Protein AF-A0A7V0MEK1-F1 (afdb_monomer)

Structure (mmCIF, N/CA/C/O backbone):
data_AF-A0A7V0MEK1-F1
#
_entry.id   AF-A0A7V0MEK1-F1
#
loop_
_atom_site.group_PDB
_atom_site.id
_atom_site.type_symbol
_atom_site.label_atom_id
_atom_site.label_alt_id
_atom_site.label_comp_id
_atom_site.label_asym_id
_atom_site.label_entity_id
_atom_site.label_seq_id
_atom_site.pdbx_PDB_ins_code
_atom_site.Cartn_x
_atom_site.Cartn_y
_atom_site.Cartn_z
_atom_site.occupancy
_atom_site.B_iso_or_equiv
_atom_site.auth_seq_id
_atom_site.auth_comp_id
_atom_site.auth_asym_id
_atom_site.auth_atom_id
_atom_site.pdbx_PDB_model_num
ATOM 1 N N . MET A 1 1 ? -1.584 18.377 7.41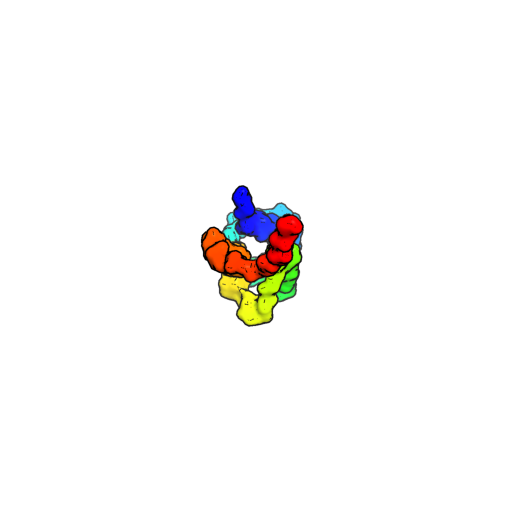6 1.00 47.31 1 MET A N 1
ATOM 2 C CA . MET A 1 1 ? -2.464 17.514 6.598 1.00 47.31 1 MET A CA 1
ATOM 3 C C . MET A 1 1 ? -1.666 16.272 6.262 1.00 47.31 1 MET A C 1
ATOM 5 O O . MET A 1 1 ? -0.554 16.434 5.782 1.00 47.31 1 MET A O 1
ATOM 9 N N . ARG A 1 2 ? -2.171 15.075 6.577 1.00 66.44 2 ARG A N 1
ATOM 10 C CA . ARG A 1 2 ? -1.529 13.820 6.155 1.00 66.44 2 ARG A CA 1
ATOM 11 C C . ARG A 1 2 ? -1.683 13.688 4.639 1.00 66.44 2 ARG A C 1
ATOM 13 O O . ARG A 1 2 ? -2.801 13.842 4.147 1.00 66.44 2 ARG A O 1
ATOM 20 N N . ASN A 1 3 ? -0.588 13.476 3.914 1.00 83.94 3 ASN A N 1
ATOM 21 C CA . ASN A 1 3 ? -0.618 13.255 2.470 1.00 83.94 3 ASN A CA 1
ATOM 22 C C . ASN A 1 3 ? -0.349 11.771 2.209 1.00 83.94 3 ASN A C 1
ATOM 24 O O . ASN A 1 3 ? 0.795 11.367 2.033 1.00 83.94 3 ASN A O 1
ATOM 28 N N . LEU A 1 4 ? -1.426 10.981 2.225 1.00 87.38 4 LEU A N 1
ATOM 29 C CA . LEU A 1 4 ? -1.373 9.526 2.046 1.00 87.38 4 LEU A CA 1
ATOM 30 C C . LEU A 1 4 ? -0.689 9.144 0.726 1.00 87.38 4 LEU A C 1
ATOM 32 O O . LEU A 1 4 ? 0.102 8.214 0.682 1.00 87.38 4 LEU A O 1
ATOM 36 N N . GLU A 1 5 ? -0.961 9.897 -0.342 1.00 88.44 5 GLU A N 1
ATOM 37 C CA . GLU A 1 5 ? -0.387 9.649 -1.665 1.00 88.44 5 GLU A CA 1
ATOM 38 C C . GLU A 1 5 ? 1.138 9.784 -1.652 1.00 88.44 5 GLU A C 1
ATOM 40 O O . GLU A 1 5 ? 1.831 8.918 -2.174 1.00 88.44 5 GLU A O 1
ATOM 45 N N . ALA A 1 6 ? 1.667 10.829 -1.012 1.00 88.31 6 ALA A N 1
ATOM 46 C CA . ALA A 1 6 ? 3.109 11.036 -0.903 1.00 88.31 6 ALA A CA 1
ATOM 47 C C . ALA A 1 6 ? 3.798 9.972 -0.031 1.00 88.31 6 ALA A C 1
ATOM 49 O O . ALA A 1 6 ? 4.903 9.550 -0.359 1.00 88.31 6 ALA A O 1
ATOM 50 N N . GLU A 1 7 ? 3.159 9.530 1.056 1.00 89.12 7 GLU A N 1
ATOM 51 C CA . GLU A 1 7 ? 3.685 8.467 1.926 1.00 89.12 7 GLU A CA 1
ATOM 52 C C . GLU A 1 7 ? 3.782 7.135 1.176 1.00 89.12 7 GLU A C 1
ATOM 54 O O . GLU A 1 7 ? 4.851 6.530 1.139 1.00 89.12 7 GLU A O 1
ATOM 59 N N . ILE A 1 8 ? 2.700 6.731 0.503 1.00 89.12 8 ILE A N 1
ATOM 60 C CA . ILE A 1 8 ? 2.675 5.507 -0.305 1.00 89.12 8 ILE A CA 1
ATOM 61 C C . ILE A 1 8 ? 3.673 5.617 -1.458 1.00 89.12 8 ILE A C 1
ATOM 63 O O . ILE A 1 8 ? 4.429 4.684 -1.701 1.00 89.12 8 ILE A O 1
ATOM 67 N N . LYS A 1 9 ? 3.731 6.766 -2.146 1.00 88.44 9 LYS A N 1
ATOM 68 C CA . LYS A 1 9 ? 4.684 6.978 -3.241 1.00 88.44 9 LYS A CA 1
ATOM 69 C C . LYS A 1 9 ? 6.127 6.815 -2.770 1.00 88.44 9 LYS A C 1
ATOM 71 O O . LYS A 1 9 ? 6.889 6.116 -3.426 1.00 88.44 9 LYS A O 1
ATOM 76 N N . ASN A 1 10 ? 6.496 7.436 -1.650 1.00 88.19 10 ASN A N 1
ATOM 77 C CA . ASN A 1 10 ? 7.847 7.319 -1.101 1.00 88.19 10 ASN A CA 1
ATOM 78 C C . ASN A 1 10 ? 8.163 5.880 -0.697 1.00 88.19 10 ASN A C 1
ATOM 80 O O . ASN A 1 10 ? 9.217 5.379 -1.068 1.00 88.19 10 ASN A O 1
ATOM 84 N N . PHE A 1 11 ? 7.235 5.201 -0.018 1.00 88.81 11 PHE A N 1
ATOM 85 C CA . PHE A 1 11 ? 7.403 3.794 0.332 1.00 88.81 11 PHE A CA 1
ATOM 86 C C . PHE A 1 11 ? 7.661 2.938 -0.913 1.00 88.81 11 PHE A C 1
ATOM 88 O O . PHE A 1 11 ? 8.593 2.138 -0.927 1.00 88.81 11 PHE A O 1
ATOM 95 N N . LEU A 1 12 ? 6.889 3.149 -1.982 1.00 87.44 12 LEU A N 1
ATOM 96 C CA . LEU A 1 12 ? 7.055 2.393 -3.218 1.00 87.44 12 LEU A CA 1
ATOM 97 C C . LEU A 1 12 ? 8.386 2.685 -3.912 1.00 87.44 12 LEU A C 1
ATOM 99 O O . LEU A 1 12 ? 9.070 1.767 -4.356 1.00 87.44 12 LEU A O 1
ATOM 103 N N . VAL A 1 13 ? 8.785 3.956 -3.957 1.00 87.00 13 VAL A N 1
ATOM 104 C CA . VAL A 1 13 ? 10.057 4.360 -4.560 1.00 87.00 13 VAL A CA 1
ATOM 105 C C . VAL A 1 13 ? 11.245 3.777 -3.794 1.00 87.00 13 VAL A C 1
ATOM 107 O O . VAL A 1 13 ? 12.180 3.272 -4.409 1.00 87.00 13 VAL A O 1
ATOM 110 N N . GLU A 1 14 ? 11.210 3.809 -2.462 1.00 87.00 14 GLU A N 1
ATOM 111 C CA . GLU A 1 14 ? 12.301 3.311 -1.619 1.00 87.00 14 GLU A CA 1
ATOM 112 C C . GLU A 1 14 ? 12.396 1.779 -1.604 1.00 87.00 14 GLU A C 1
ATOM 114 O O . GLU A 1 14 ? 13.507 1.249 -1.615 1.00 87.00 14 GLU A O 1
ATOM 119 N N . ASN A 1 15 ? 11.263 1.069 -1.599 1.00 87.00 15 ASN A N 1
ATOM 120 C CA . ASN A 1 15 ? 11.247 -0.393 -1.465 1.00 87.00 15 ASN A CA 1
ATOM 121 C C . ASN A 1 15 ? 11.278 -1.131 -2.811 1.00 87.00 15 ASN A C 1
ATOM 123 O O . ASN A 1 15 ? 11.879 -2.199 -2.887 1.00 87.00 15 ASN A O 1
ATOM 127 N N . PHE A 1 16 ? 10.681 -0.569 -3.869 1.00 84.75 16 PHE A N 1
ATOM 128 C CA . PHE A 1 16 ? 10.520 -1.260 -5.158 1.00 84.75 16 PHE A CA 1
ATOM 129 C C . PHE A 1 16 ? 11.269 -0.596 -6.319 1.00 84.75 16 PHE A C 1
ATOM 131 O O . PHE A 1 16 ? 11.773 -1.301 -7.188 1.00 84.75 16 PHE A O 1
ATOM 138 N N . LEU A 1 17 ? 11.412 0.736 -6.329 1.00 82.31 17 LEU A N 1
ATOM 139 C CA . LEU A 1 17 ? 12.111 1.461 -7.408 1.00 82.31 17 LEU A CA 1
ATOM 140 C C . LEU A 1 17 ? 13.556 1.854 -7.054 1.00 82.31 17 LEU A C 1
ATOM 142 O O . LEU A 1 17 ? 14.148 2.703 -7.713 1.00 82.31 17 LEU A O 1
ATOM 146 N N . PHE A 1 18 ? 14.140 1.271 -6.001 1.00 80.06 18 PHE A N 1
ATOM 147 C CA . PHE A 1 18 ? 15.523 1.529 -5.564 1.00 80.06 18 PHE A CA 1
ATOM 148 C C . PHE A 1 18 ? 15.880 3.020 -5.372 1.00 80.06 18 PHE A C 1
ATOM 150 O O . PHE A 1 18 ? 17.048 3.402 -5.452 1.00 80.06 18 PHE A O 1
ATOM 157 N N . GLY A 1 19 ? 14.890 3.872 -5.093 1.00 70.81 19 GLY A N 1
ATOM 158 C CA . GLY A 1 19 ? 15.073 5.316 -4.940 1.00 70.81 19 GLY A CA 1
ATOM 159 C C . GLY A 1 19 ? 15.015 6.129 -6.240 1.00 70.81 19 GLY A C 1
ATOM 160 O O . GLY A 1 19 ? 15.180 7.348 -6.176 1.00 70.81 19 GLY A O 1
ATOM 161 N N . GLU A 1 20 ? 14.770 5.506 -7.395 1.00 72.62 20 GLU A N 1
ATOM 162 C CA . GLU A 1 20 ? 14.661 6.180 -8.693 1.00 72.62 20 GLU A CA 1
ATOM 163 C C . GLU A 1 20 ? 13.193 6.232 -9.145 1.00 72.62 20 GLU A C 1
ATOM 165 O O . GLU A 1 20 ? 12.660 5.245 -9.645 1.00 72.62 20 GLU A O 1
ATOM 170 N N . PRO A 1 21 ? 12.489 7.363 -8.957 1.00 67.12 21 PRO A N 1
ATOM 171 C CA . PRO A 1 21 ? 11.132 7.491 -9.463 1.00 67.12 21 PRO A CA 1
ATOM 172 C C . PRO A 1 21 ? 11.166 7.548 -10.992 1.00 67.12 21 PRO A C 1
ATOM 174 O O . PRO A 1 21 ? 11.729 8.486 -11.558 1.00 67.12 21 PRO A O 1
ATOM 177 N N . ASP A 1 22 ? 10.528 6.581 -11.648 1.00 69.75 22 ASP A N 1
ATOM 178 C CA . ASP A 1 22 ? 10.247 6.681 -13.079 1.00 69.75 22 ASP A CA 1
ATOM 179 C C . ASP A 1 22 ? 9.418 7.946 -13.355 1.00 69.75 22 ASP A C 1
ATOM 181 O O . ASP A 1 22 ? 8.508 8.285 -12.585 1.00 69.75 22 ASP A O 1
ATOM 185 N N . GLU A 1 23 ? 9.719 8.668 -14.440 1.00 68.56 23 GLU A N 1
ATOM 186 C CA . GLU A 1 23 ? 8.974 9.891 -14.792 1.00 68.56 23 GLU A CA 1
ATOM 187 C C . GLU A 1 23 ? 7.488 9.590 -15.062 1.00 68.56 23 GLU A C 1
ATOM 189 O O . GLU A 1 23 ? 6.626 10.436 -14.809 1.00 68.56 23 GLU A O 1
ATOM 194 N N . ASP A 1 24 ? 7.186 8.355 -15.469 1.00 71.25 24 ASP A N 1
ATOM 195 C CA . ASP A 1 24 ? 5.839 7.844 -15.724 1.00 71.25 24 ASP A CA 1
ATOM 196 C C . ASP A 1 24 ? 5.151 7.272 -14.463 1.00 71.25 24 ASP A C 1
ATOM 198 O O . ASP A 1 24 ? 3.987 6.855 -14.507 1.00 71.25 24 ASP A O 1
ATOM 202 N N . PHE A 1 25 ? 5.819 7.294 -13.299 1.00 81.81 25 PHE A N 1
ATOM 203 C CA . PHE A 1 25 ? 5.240 6.826 -12.040 1.00 81.81 25 PHE A CA 1
ATOM 204 C C . PHE A 1 25 ? 4.311 7.876 -11.409 1.00 81.81 25 PHE A C 1
ATOM 206 O O . PHE A 1 25 ? 4.696 8.749 -10.611 1.00 81.81 25 PHE A O 1
ATOM 213 N N . THR A 1 26 ? 3.038 7.767 -11.773 1.00 84.69 26 THR A N 1
ATOM 214 C CA . THR A 1 26 ? 1.925 8.594 -11.306 1.00 84.69 26 THR A CA 1
ATOM 215 C C . THR A 1 26 ? 1.042 7.835 -10.317 1.00 84.69 26 THR A C 1
ATOM 217 O O . THR A 1 26 ? 1.190 6.633 -10.108 1.00 84.69 26 THR A O 1
ATOM 220 N N . SER A 1 27 ? 0.083 8.520 -9.691 1.00 85.81 27 SER A N 1
ATOM 221 C CA . SER A 1 27 ? -0.854 7.855 -8.782 1.00 85.81 27 SER A CA 1
ATOM 222 C C . SER A 1 27 ? -1.891 6.970 -9.470 1.00 85.81 27 SER A C 1
ATOM 224 O O . SER A 1 27 ? -2.540 6.178 -8.790 1.00 85.81 27 SER A O 1
ATO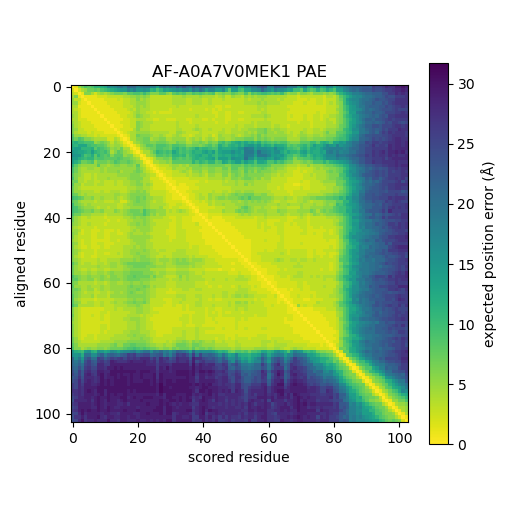M 226 N N . GLU A 1 28 ? -2.038 7.079 -10.790 1.00 87.31 28 GLU A N 1
ATOM 227 C CA . GLU A 1 28 ? -2.919 6.230 -11.601 1.00 87.31 28 GLU A CA 1
ATOM 228 C C . GLU A 1 28 ? -2.175 5.056 -12.243 1.00 87.31 28 GLU A C 1
ATOM 230 O O . GLU A 1 28 ? -2.808 4.195 -12.847 1.00 87.31 28 GLU A O 1
ATOM 235 N N . THR A 1 29 ? -0.850 5.019 -12.102 1.00 88.50 29 THR A N 1
ATOM 236 C CA . THR A 1 29 ? -0.002 3.964 -12.645 1.00 88.50 29 THR A CA 1
ATOM 237 C C . THR A 1 29 ? -0.320 2.634 -11.963 1.00 88.50 29 THR A C 1
ATOM 239 O O . THR A 1 29 ? -0.351 2.564 -10.730 1.00 88.50 29 THR A O 1
ATOM 242 N N . SER A 1 30 ? -0.568 1.600 -12.773 1.00 88.88 30 SER A N 1
ATOM 243 C CA . SER A 1 30 ? -0.803 0.238 -12.295 1.00 88.88 30 SER A CA 1
ATOM 244 C C . SER A 1 30 ? 0.515 -0.398 -11.864 1.00 88.88 30 SER A C 1
ATOM 246 O O . SER A 1 30 ? 1.485 -0.424 -12.616 1.00 88.88 30 SER A O 1
ATOM 248 N N . PHE A 1 31 ? 0.560 -0.908 -10.641 1.00 89.56 31 PHE A N 1
ATOM 249 C CA . PHE A 1 31 ? 1.747 -1.525 -10.069 1.00 89.56 31 PHE A CA 1
ATOM 250 C C . PHE A 1 31 ? 2.050 -2.872 -10.711 1.00 89.56 31 PHE A C 1
ATOM 252 O O . PHE A 1 31 ? 3.219 -3.188 -10.927 1.00 89.56 31 PHE A O 1
ATOM 259 N N . LEU A 1 32 ? 1.005 -3.652 -11.001 1.00 87.44 32 LEU A N 1
ATOM 260 C CA . LEU A 1 32 ? 1.140 -4.977 -11.589 1.00 87.44 32 LEU A CA 1
ATOM 261 C C . LEU A 1 32 ? 1.365 -4.900 -13.103 1.00 87.44 32 LEU A C 1
ATOM 263 O O . LEU A 1 32 ? 2.189 -5.652 -13.618 1.00 87.44 32 LEU A O 1
ATOM 267 N N . GLU A 1 33 ? 0.665 -4.012 -13.826 1.00 87.62 33 GLU A N 1
ATOM 268 C CA . GLU A 1 33 ? 0.830 -3.899 -15.286 1.00 87.62 33 GLU A CA 1
ATOM 269 C C . GLU A 1 33 ? 2.195 -3.322 -15.668 1.00 87.62 33 GLU A C 1
ATOM 271 O O . GLU A 1 33 ? 2.835 -3.839 -16.585 1.00 87.62 33 GLU A O 1
ATOM 276 N N . GLU A 1 34 ? 2.676 -2.314 -14.935 1.00 85.38 34 GLU A N 1
ATOM 277 C CA . GLU A 1 34 ? 4.014 -1.748 -15.151 1.00 85.38 34 GLU A CA 1
ATOM 278 C C . GLU A 1 34 ? 5.130 -2.617 -14.547 1.00 85.38 34 GLU A C 1
ATOM 280 O O . GLU A 1 34 ? 6.311 -2.343 -14.750 1.00 85.38 34 GLU A O 1
ATOM 285 N N . GLY A 1 35 ? 4.780 -3.672 -13.801 1.00 85.31 35 GLY A N 1
ATOM 286 C CA . GLY A 1 35 ? 5.751 -4.563 -13.162 1.00 85.31 35 GLY A CA 1
ATOM 287 C C . GLY A 1 35 ? 6.578 -3.889 -12.063 1.00 85.31 35 GLY A C 1
ATOM 288 O O . GLY A 1 35 ? 7.699 -4.312 -11.793 1.00 85.31 35 GLY A O 1
ATOM 289 N N . ILE A 1 36 ? 6.037 -2.840 -11.437 1.00 85.69 36 ILE A N 1
ATOM 290 C CA . ILE A 1 36 ? 6.657 -2.136 -10.304 1.00 85.69 36 ILE A CA 1
ATOM 291 C C . ILE A 1 36 ? 6.619 -3.023 -9.062 1.00 85.69 36 ILE A C 1
ATOM 293 O O . ILE A 1 36 ? 7.567 -3.058 -8.281 1.00 85.69 36 ILE A O 1
ATOM 297 N N . ILE A 1 37 ? 5.505 -3.732 -8.872 1.00 86.81 37 ILE A N 1
ATOM 298 C CA . ILE A 1 37 ? 5.289 -4.636 -7.747 1.00 86.81 37 ILE A CA 1
ATOM 299 C C . ILE A 1 37 ? 4.887 -6.004 -8.300 1.00 86.81 37 ILE A C 1
ATOM 301 O O . ILE A 1 37 ? 4.046 -6.102 -9.188 1.00 86.81 37 ILE A O 1
ATOM 305 N N . ASP A 1 38 ? 5.453 -7.067 -7.734 1.00 87.50 38 ASP A N 1
ATOM 306 C CA . ASP A 1 38 ? 5.010 -8.443 -7.973 1.00 87.50 38 ASP A CA 1
ATOM 307 C C . ASP A 1 38 ? 3.852 -8.843 -7.041 1.00 87.50 38 ASP A C 1
ATOM 309 O O . ASP A 1 38 ? 3.556 -8.192 -6.039 1.00 87.50 38 ASP A O 1
ATOM 313 N N . SER A 1 39 ? 3.247 -10.009 -7.274 1.00 80.19 39 SER A N 1
ATOM 314 C CA . SER A 1 39 ? 2.207 -10.563 -6.389 1.00 80.19 39 SER A CA 1
ATOM 315 C C . SER A 1 39 ? 2.621 -10.659 -4.912 1.00 80.19 39 SER A C 1
ATOM 317 O O . SER A 1 39 ? 1.772 -10.590 -4.028 1.00 80.19 39 SER A O 1
ATOM 319 N N . THR A 1 40 ? 3.920 -10.814 -4.633 1.00 86.75 40 THR A N 1
ATOM 320 C CA . THR A 1 40 ? 4.461 -10.839 -3.264 1.00 86.75 40 THR A CA 1
ATOM 321 C C . THR A 1 40 ? 4.606 -9.437 -2.677 1.00 86.75 40 THR A C 1
ATOM 323 O O . THR A 1 40 ? 4.350 -9.245 -1.492 1.00 86.75 40 THR A O 1
ATOM 326 N N . GLY A 1 41 ? 4.964 -8.444 -3.493 1.00 88.12 41 GLY A N 1
ATOM 327 C CA . GLY A 1 41 ? 5.148 -7.070 -3.023 1.00 88.12 41 GLY A CA 1
ATOM 328 C C . GLY A 1 41 ? 3.834 -6.406 -2.603 1.00 88.12 41 GLY A C 1
ATOM 329 O O . GLY A 1 41 ? 3.832 -5.551 -1.722 1.00 88.12 41 GLY A O 1
ATOM 330 N N . ILE A 1 42 ? 2.694 -6.860 -3.139 1.00 88.81 42 ILE A N 1
ATOM 331 C CA . ILE A 1 42 ? 1.371 -6.439 -2.654 1.00 88.81 42 ILE A CA 1
ATOM 332 C C . ILE A 1 42 ? 1.181 -6.809 -1.176 1.00 88.81 42 ILE A C 1
ATOM 334 O O . ILE A 1 42 ? 0.627 -6.013 -0.424 1.00 88.81 42 ILE A O 1
ATOM 338 N N . LEU A 1 43 ? 1.674 -7.969 -0.729 1.00 89.56 43 LEU A N 1
ATOM 339 C CA . LEU A 1 43 ? 1.581 -8.374 0.679 1.00 89.56 43 LEU A CA 1
ATOM 340 C C . LEU A 1 43 ? 2.456 -7.496 1.585 1.00 89.56 43 LEU A C 1
ATOM 342 O O . LEU A 1 43 ? 2.054 -7.173 2.702 1.00 89.56 43 LEU A O 1
ATOM 346 N N . GLU A 1 44 ? 3.629 -7.075 1.106 1.00 90.31 44 GLU A N 1
ATOM 347 C CA . GLU A 1 44 ? 4.491 -6.129 1.828 1.00 90.31 44 GLU A CA 1
ATOM 348 C C . GLU A 1 44 ? 3.842 -4.747 1.927 1.00 90.31 44 GLU A C 1
ATOM 350 O O . GLU A 1 44 ? 3.833 -4.149 3.001 1.00 90.31 44 GLU A O 1
ATOM 355 N N . LEU A 1 45 ? 3.231 -4.270 0.836 1.00 90.25 45 LEU A N 1
ATOM 356 C CA . LEU A 1 45 ? 2.458 -3.031 0.837 1.00 90.25 45 LEU A CA 1
ATOM 357 C C . LEU A 1 45 ? 1.307 -3.111 1.844 1.00 90.25 45 LEU A C 1
ATOM 359 O O . LEU A 1 45 ? 1.146 -2.206 2.653 1.00 90.25 45 LEU A O 1
ATOM 363 N N . VAL A 1 46 ? 0.531 -4.195 1.832 1.00 90.94 46 VAL A N 1
ATOM 364 C CA . VAL A 1 46 ? -0.557 -4.437 2.794 1.00 90.94 46 VAL A CA 1
ATOM 365 C C . VAL A 1 46 ? -0.038 -4.384 4.222 1.00 90.94 46 VAL A C 1
ATOM 367 O O . VAL A 1 46 ? -0.560 -3.610 5.015 1.00 90.94 46 VAL A O 1
ATOM 370 N N . THR A 1 47 ? 1.033 -5.122 4.516 1.00 90.62 47 THR A N 1
ATOM 371 C CA . THR A 1 47 ? 1.655 -5.146 5.847 1.00 90.62 47 THR A CA 1
ATOM 372 C C . THR A 1 47 ? 2.056 -3.734 6.282 1.00 90.62 47 THR A C 1
ATOM 374 O O . THR A 1 47 ? 1.714 -3.300 7.378 1.00 90.62 47 THR A O 1
ATOM 377 N N . PHE A 1 48 ? 2.700 -2.967 5.396 1.00 91.50 48 PHE A N 1
ATOM 378 C CA . PHE A 1 48 ? 3.057 -1.574 5.662 1.00 91.50 48 PHE A CA 1
ATOM 379 C C . PHE A 1 48 ? 1.829 -0.706 5.966 1.00 91.50 48 PHE A C 1
ATOM 381 O O . PHE A 1 48 ? 1.865 0.111 6.887 1.00 91.50 48 PHE A O 1
ATOM 388 N N . LEU A 1 49 ? 0.740 -0.865 5.211 1.00 91.19 49 LEU A N 1
ATOM 389 C CA . LEU A 1 49 ? -0.496 -0.114 5.424 1.00 91.19 49 LEU A CA 1
ATOM 390 C C . LEU A 1 49 ? -1.159 -0.471 6.759 1.00 91.19 49 LEU A C 1
ATOM 392 O O . LEU A 1 49 ? -1.594 0.429 7.477 1.00 91.19 49 LEU A O 1
ATOM 396 N N . GLU A 1 50 ? -1.228 -1.757 7.095 1.00 91.06 50 GLU A N 1
ATOM 397 C CA . GLU A 1 50 ? -1.784 -2.243 8.359 1.00 91.06 50 GLU A CA 1
ATOM 398 C C . GLU A 1 50 ? -0.986 -1.725 9.558 1.00 91.06 50 GLU A C 1
ATOM 400 O O . GLU A 1 50 ? -1.573 -1.177 10.490 1.00 91.06 50 GLU A O 1
ATOM 405 N N . GLU A 1 51 ? 0.347 -1.805 9.508 1.00 91.12 51 GLU A N 1
ATOM 406 C CA . GLU A 1 51 ? 1.226 -1.325 10.579 1.00 91.12 51 GLU A CA 1
ATOM 407 C C . GLU A 1 51 ? 1.228 0.207 10.703 1.00 91.12 51 GLU A C 1
ATOM 409 O O . GLU A 1 51 ? 1.212 0.744 11.811 1.00 91.12 51 GLU A O 1
ATOM 414 N N . THR A 1 52 ? 1.225 0.932 9.579 1.00 90.12 52 THR A N 1
ATOM 415 C CA . THR A 1 52 ? 1.312 2.404 9.564 1.00 90.12 52 THR A CA 1
ATOM 416 C C . THR A 1 52 ? 0.001 3.067 9.970 1.00 90.12 52 THR A C 1
ATOM 418 O O . THR A 1 52 ? 0.004 4.109 10.632 1.00 90.12 52 THR A O 1
ATOM 421 N N . TYR A 1 53 ? -1.129 2.499 9.544 1.00 88.56 53 TYR A N 1
ATOM 422 C CA . TYR A 1 53 ? -2.451 3.089 9.747 1.00 88.56 53 TYR A CA 1
ATOM 423 C C . TYR A 1 53 ? -3.295 2.357 10.797 1.00 88.56 53 TYR A C 1
ATOM 425 O O . TYR A 1 53 ? -4.426 2.783 11.036 1.00 88.56 53 TYR A O 1
ATOM 433 N N . GLU A 1 54 ? -2.754 1.310 11.430 1.00 88.56 54 GLU A N 1
ATOM 434 C CA . GLU A 1 54 ? -3.429 0.463 12.426 1.00 88.56 54 GLU A CA 1
ATOM 435 C C . GLU A 1 54 ? -4.790 -0.059 11.922 1.00 88.56 54 GLU A C 1
ATOM 437 O O . GLU A 1 54 ? -5.797 -0.043 12.633 1.00 88.56 54 GLU A O 1
ATOM 442 N N . ILE A 1 55 ? -4.827 -0.490 10.657 1.00 88.56 55 ILE A N 1
ATOM 443 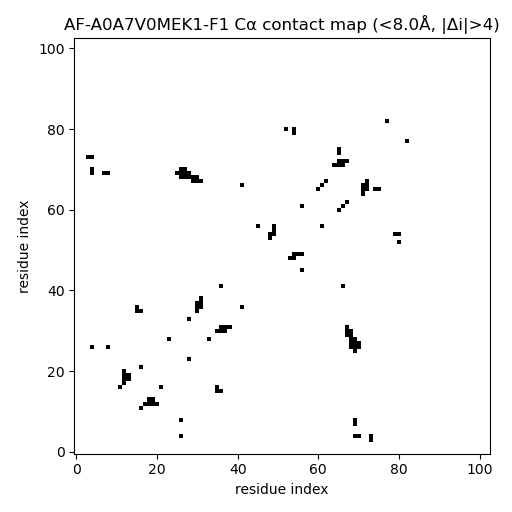C CA . ILE A 1 55 ? -6.014 -1.063 10.005 1.00 88.56 55 ILE A CA 1
ATOM 444 C C . ILE A 1 55 ? -5.837 -2.564 9.769 1.00 88.56 55 ILE A C 1
ATOM 446 O O . ILE A 1 55 ? -4.718 -3.055 9.747 1.00 88.56 55 ILE A O 1
ATOM 450 N N . GLN A 1 56 ? -6.948 -3.270 9.547 1.00 88.94 56 GLN A N 1
ATOM 451 C CA . GLN A 1 56 ? -6.944 -4.631 9.003 1.00 88.94 56 GLN A CA 1
ATOM 452 C C . GLN A 1 56 ? -7.472 -4.630 7.569 1.00 88.94 56 GLN A C 1
ATOM 454 O O . GLN A 1 56 ? -8.521 -4.028 7.282 1.00 88.94 56 GLN A O 1
ATOM 459 N N . ILE A 1 57 ? -6.738 -5.304 6.690 1.00 89.62 57 ILE A N 1
ATOM 460 C CA . ILE A 1 57 ? -7.084 -5.544 5.295 1.00 89.62 57 ILE A CA 1
ATOM 461 C C . ILE A 1 57 ? -7.445 -7.023 5.166 1.00 89.62 57 ILE A C 1
ATOM 463 O O . ILE A 1 57 ? -6.617 -7.902 5.377 1.00 89.62 57 ILE A O 1
ATOM 467 N N . GLU A 1 58 ? -8.706 -7.296 4.848 1.00 89.75 58 GLU A N 1
ATOM 468 C CA . GLU A 1 58 ? -9.198 -8.667 4.698 1.00 89.75 58 GLU A CA 1
ATOM 469 C C . GLU A 1 58 ? -8.744 -9.262 3.357 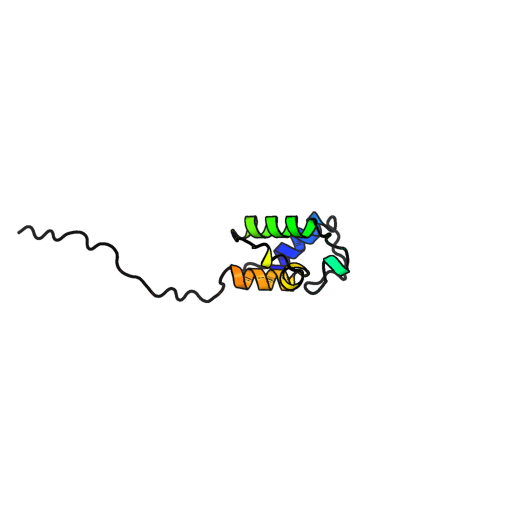1.00 89.75 58 GLU A C 1
ATOM 471 O O . GLU A 1 58 ? -8.558 -8.531 2.383 1.00 89.75 58 GLU A O 1
ATOM 476 N N . ASP A 1 59 ? -8.653 -10.593 3.261 1.00 87.69 59 ASP A N 1
ATOM 477 C CA . ASP A 1 59 ? -8.264 -11.294 2.022 1.00 87.69 59 ASP A CA 1
ATOM 478 C C . ASP A 1 59 ? -9.146 -10.909 0.817 1.00 87.69 59 ASP A C 1
ATOM 480 O O . ASP A 1 59 ? -8.688 -10.835 -0.321 1.00 87.69 59 ASP A O 1
ATOM 484 N N . GLU A 1 60 ? -10.425 -10.621 1.066 1.00 89.69 60 GLU A N 1
ATOM 485 C CA . GLU A 1 60 ? -11.395 -10.178 0.056 1.00 89.69 60 GLU A CA 1
ATOM 486 C C . GLU A 1 60 ? -11.092 -8.770 -0.485 1.00 89.69 60 GLU A C 1
ATOM 488 O O . GLU A 1 60 ? -11.533 -8.401 -1.574 1.00 89.69 60 GLU A O 1
ATOM 493 N N . GLU A 1 61 ? -10.342 -7.972 0.273 1.00 88.94 61 GLU A N 1
ATOM 494 C CA . GLU A 1 61 ? -9.928 -6.619 -0.088 1.00 88.94 61 GLU A CA 1
ATOM 495 C C . GLU A 1 61 ? -8.568 -6.591 -0.790 1.00 88.94 61 GLU A C 1
ATOM 497 O O . GLU A 1 61 ? -8.245 -5.572 -1.412 1.00 88.94 61 GLU A O 1
ATOM 502 N N . LEU A 1 62 ? -7.826 -7.707 -0.757 1.00 88.12 62 LEU A N 1
ATOM 503 C CA . LEU A 1 62 ? -6.558 -7.943 -1.456 1.00 88.12 62 LEU A CA 1
ATOM 504 C C . LEU A 1 62 ? -6.759 -8.149 -2.962 1.00 88.12 62 LEU A C 1
ATOM 506 O O . LEU A 1 62 ? -6.285 -9.111 -3.567 1.00 88.12 62 LEU A O 1
ATOM 510 N N . VAL A 1 63 ? -7.484 -7.223 -3.580 1.00 89.44 63 VAL A N 1
ATOM 511 C CA . VAL A 1 63 ? -7.791 -7.228 -5.006 1.00 89.44 63 VAL A CA 1
ATOM 512 C C . VAL A 1 63 ? -7.068 -6.083 -5.715 1.00 89.44 63 VAL A C 1
ATOM 514 O O . VAL A 1 63 ? -6.915 -4.999 -5.136 1.00 89.44 63 VAL A O 1
ATOM 517 N N . PRO A 1 64 ? -6.677 -6.264 -6.991 1.00 86.94 64 PRO A N 1
ATOM 518 C CA . PRO A 1 64 ? -6.067 -5.201 -7.788 1.00 86.94 64 PRO A CA 1
ATOM 519 C C . PRO A 1 64 ? -6.906 -3.912 -7.793 1.00 86.94 64 PRO A C 1
ATOM 521 O O . PRO A 1 64 ? -6.389 -2.807 -7.670 1.00 86.94 64 PRO A O 1
ATOM 524 N N . GLU A 1 65 ? -8.233 -4.033 -7.794 1.00 88.88 65 GLU A N 1
ATOM 525 C CA . GLU A 1 65 ? -9.140 -2.880 -7.752 1.00 88.88 65 GLU A CA 1
ATOM 526 C C . GLU A 1 65 ? -8.910 -1.948 -6.543 1.00 88.88 65 GLU A C 1
ATOM 528 O O . GLU A 1 65 ? -9.186 -0.752 -6.635 1.00 88.88 65 GLU A O 1
ATOM 533 N N . ASN A 1 66 ? -8.371 -2.459 -5.429 1.00 90.00 66 ASN A N 1
ATOM 534 C CA . ASN A 1 66 ? -8.037 -1.668 -4.242 1.00 90.00 66 ASN A CA 1
ATOM 535 C C . ASN A 1 66 ? -6.544 -1.341 -4.123 1.00 90.00 66 ASN A C 1
ATOM 537 O O . ASN A 1 66 ? -6.210 -0.304 -3.550 1.00 90.00 66 ASN A O 1
ATOM 541 N N . LEU A 1 67 ? -5.658 -2.206 -4.623 1.00 91.12 67 LEU A N 1
ATOM 542 C CA . LEU A 1 67 ? -4.224 -2.157 -4.309 1.00 91.12 67 LEU A CA 1
ATOM 543 C C . LEU A 1 67 ? -3.307 -1.961 -5.519 1.00 91.12 67 LEU A C 1
ATOM 545 O O . LEU A 1 67 ? -2.108 -1.811 -5.333 1.00 91.12 67 LEU A O 1
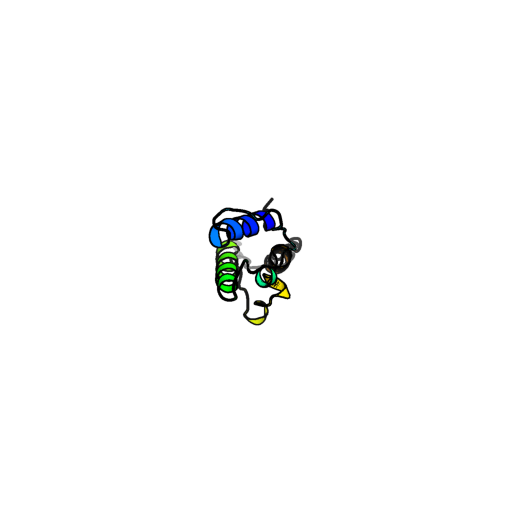ATOM 549 N N . ASP A 1 68 ? -3.845 -1.930 -6.736 1.00 90.62 68 ASP A N 1
ATOM 550 C CA . ASP A 1 68 ? -3.049 -1.874 -7.968 1.00 90.62 68 ASP A CA 1
ATOM 551 C C . ASP A 1 68 ? -2.542 -0.471 -8.323 1.00 90.62 68 ASP A C 1
ATOM 553 O O . ASP A 1 68 ? -1.759 -0.322 -9.243 1.00 90.62 68 ASP A O 1
ATOM 557 N N . SER A 1 69 ? -2.961 0.584 -7.624 1.00 92.00 69 SER A N 1
ATOM 558 C CA . SER A 1 69 ? -2.431 1.936 -7.858 1.00 92.00 69 SER A CA 1
ATOM 559 C C . SER A 1 69 ? -2.465 2.778 -6.591 1.00 92.00 69 SER A C 1
ATOM 561 O O . SER A 1 69 ? -3.264 2.526 -5.682 1.00 92.00 69 SER A O 1
ATOM 563 N N . ILE A 1 70 ? -1.650 3.839 -6.534 1.00 91.50 70 ILE A N 1
ATOM 564 C CA . ILE A 1 70 ? -1.604 4.728 -5.360 1.00 91.50 70 ILE A CA 1
ATOM 565 C C . ILE A 1 70 ? -2.986 5.341 -5.130 1.00 91.50 70 ILE A C 1
ATOM 567 O O . ILE A 1 70 ? -3.457 5.423 -3.998 1.00 91.50 70 ILE A O 1
ATOM 571 N N . LYS A 1 71 ? -3.677 5.736 -6.201 1.00 92.06 71 LYS A N 1
ATOM 572 C CA . LYS A 1 71 ? -5.032 6.281 -6.136 1.00 92.06 71 LYS A CA 1
ATOM 573 C C . LYS A 1 71 ? -6.009 5.295 -5.499 1.00 92.06 71 LYS A C 1
ATOM 575 O O . LYS A 1 71 ? -6.782 5.714 -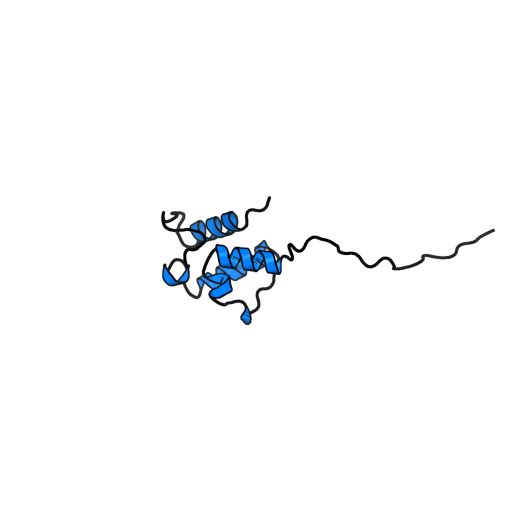4.632 1.00 92.06 71 LYS A O 1
ATOM 580 N N . ASN A 1 72 ? -5.969 4.020 -5.889 1.00 92.44 72 ASN A N 1
ATOM 581 C CA . ASN A 1 72 ? -6.846 2.988 -5.331 1.00 92.44 72 ASN A CA 1
ATOM 582 C C . ASN A 1 72 ? -6.546 2.765 -3.848 1.00 92.44 72 ASN A C 1
ATOM 584 O O . ASN A 1 72 ? -7.467 2.822 -3.031 1.00 92.44 72 ASN A O 1
ATOM 588 N N . VAL A 1 73 ? -5.264 2.659 -3.484 1.00 91.44 73 VAL A N 1
ATOM 589 C CA . VAL A 1 73 ? -4.834 2.491 -2.089 1.00 91.44 73 VAL A CA 1
ATOM 590 C C . VAL A 1 73 ? -5.276 3.683 -1.242 1.00 91.44 73 VAL A C 1
ATOM 592 O O . VAL A 1 73 ? -5.881 3.516 -0.187 1.00 91.44 73 VAL A O 1
ATOM 595 N N . VAL A 1 74 ? -5.057 4.913 -1.710 1.00 90.44 74 VAL A N 1
ATOM 596 C CA . VAL A 1 74 ? -5.482 6.131 -1.003 1.00 90.44 74 VAL A CA 1
ATOM 597 C C . VAL A 1 74 ? -6.998 6.165 -0.821 1.00 90.44 74 VAL A C 1
ATOM 599 O O . VAL A 1 74 ? -7.480 6.553 0.245 1.00 90.44 74 VAL A O 1
ATOM 602 N N . GLN A 1 75 ? -7.774 5.793 -1.841 1.00 90.25 75 GLN A N 1
ATOM 603 C CA . GLN A 1 75 ? -9.230 5.707 -1.717 1.00 90.25 75 GLN A CA 1
ATOM 604 C C . GLN A 1 75 ? -9.644 4.631 -0.715 1.00 90.25 75 GLN A C 1
ATOM 606 O O . GLN A 1 75 ? -10.508 4.885 0.125 1.00 90.25 75 GLN A O 1
ATOM 611 N N . PHE A 1 76 ? -9.007 3.465 -0.765 1.00 90.88 76 PHE A N 1
ATOM 612 C CA . PHE A 1 76 ? -9.234 2.373 0.167 1.00 90.88 76 PHE A CA 1
ATOM 613 C C . PHE A 1 76 ? -8.956 2.803 1.614 1.00 90.88 76 PHE A C 1
ATOM 615 O O . PHE A 1 76 ? -9.842 2.694 2.463 1.00 90.88 76 PHE A O 1
ATOM 622 N N . LEU A 1 77 ? -7.800 3.419 1.873 1.00 88.88 77 LEU A N 1
ATOM 623 C CA . LEU A 1 77 ? -7.436 3.963 3.182 1.00 88.88 77 LEU A CA 1
ATOM 624 C C . LEU A 1 77 ? -8.420 5.026 3.665 1.00 88.88 77 LEU A C 1
ATOM 626 O O . LEU A 1 77 ? -8.812 5.012 4.826 1.00 88.88 77 LEU A O 1
ATOM 630 N N . LYS A 1 78 ? -8.862 5.940 2.794 1.00 87.62 78 LYS A N 1
ATOM 631 C CA . LYS A 1 78 ? -9.858 6.962 3.162 1.00 87.62 78 LYS A CA 1
ATOM 632 C C . LYS A 1 78 ? -11.178 6.343 3.627 1.00 87.62 78 LYS A C 1
ATOM 634 O O . LYS A 1 78 ? -11.782 6.867 4.563 1.00 87.62 78 LYS A O 1
ATOM 639 N N . ARG A 1 79 ? -11.607 5.243 2.995 1.00 87.38 79 ARG A N 1
ATOM 640 C CA . ARG A 1 79 ? -12.798 4.479 3.402 1.00 87.38 79 ARG A CA 1
ATOM 641 C C . ARG A 1 79 ? -12.566 3.766 4.738 1.00 87.38 79 ARG A C 1
ATOM 643 O O . ARG A 1 79 ? -13.395 3.892 5.632 1.00 87.38 79 ARG A O 1
ATOM 650 N N . LYS A 1 80 ? -11.429 3.076 4.892 1.00 85.25 80 LYS A N 1
ATOM 651 C CA . LYS A 1 80 ? -11.065 2.317 6.105 1.00 85.25 80 LYS A CA 1
ATOM 652 C C . LYS A 1 80 ? -10.888 3.192 7.334 1.00 85.25 80 LYS A C 1
ATOM 654 O O . LYS A 1 80 ? -11.443 2.899 8.385 1.00 85.25 80 LYS A O 1
ATOM 659 N N . LEU A 1 81 ? -10.170 4.301 7.187 1.00 83.62 81 LEU A N 1
ATOM 660 C CA . LEU A 1 81 ? -9.896 5.236 8.272 1.00 83.62 81 LEU A CA 1
ATOM 661 C C . LEU A 1 81 ? -11.133 6.012 8.727 1.00 83.62 81 LEU A C 1
ATOM 663 O O . LEU A 1 81 ? -10.985 6.867 9.598 1.00 83.62 81 LEU A O 1
ATOM 667 N N . LYS A 1 82 ? -12.317 5.759 8.132 1.00 66.69 82 LYS A N 1
ATOM 668 C CA . LYS A 1 82 ? -13.545 6.522 8.368 1.00 66.69 82 LYS A CA 1
ATOM 669 C C . LYS A 1 82 ? -13.197 7.998 8.530 1.00 66.69 82 LYS A C 1
ATOM 671 O O . LYS A 1 82 ? -13.490 8.625 9.545 1.00 66.69 82 LYS A O 1
ATOM 676 N N . ILE A 1 83 ? -12.611 8.596 7.492 1.00 58.25 83 ILE A N 1
ATOM 677 C CA . ILE A 1 83 ? -12.720 10.052 7.344 1.00 58.25 83 ILE A CA 1
ATOM 678 C C . ILE A 1 83 ? -14.163 10.347 6.881 1.00 58.25 83 ILE A C 1
ATOM 680 O O . ILE A 1 83 ? -14.409 10.965 5.852 1.00 58.25 83 ILE A O 1
ATOM 684 N N . GLU A 1 84 ? -15.133 9.819 7.624 1.00 44.34 84 GLU A N 1
ATOM 685 C CA . GLU A 1 84 ? -16.477 10.335 7.752 1.00 44.34 84 GLU A CA 1
ATOM 686 C C . GLU A 1 84 ? -16.356 11.406 8.834 1.00 44.34 84 GLU A C 1
ATOM 688 O O . GLU A 1 84 ? -15.700 11.185 9.855 1.00 44.34 84 GLU A O 1
ATOM 693 N N . GLY A 1 85 ? -16.908 12.595 8.598 1.00 45.44 85 GLY A N 1
ATOM 694 C CA . GLY A 1 85 ? -16.928 13.642 9.612 1.00 45.44 85 GLY A CA 1
ATOM 695 C C . GLY A 1 85 ? -17.365 13.064 10.958 1.00 45.44 85 GLY A C 1
ATOM 696 O O . GLY A 1 85 ? -18.376 12.372 11.048 1.00 45.44 85 GLY A O 1
ATOM 697 N N . THR A 1 86 ? -16.572 13.319 11.992 1.00 37.44 86 THR A N 1
ATOM 698 C CA . THR A 1 86 ? -16.911 12.992 13.370 1.00 37.44 86 THR A CA 1
ATOM 699 C C . THR A 1 86 ? -18.170 13.762 13.773 1.00 37.44 86 THR A C 1
ATOM 701 O O . THR A 1 86 ? -18.084 14.883 14.266 1.00 37.44 86 THR A O 1
ATOM 704 N N . GLU A 1 87 ? -19.334 13.159 13.580 1.00 46.25 87 GLU A N 1
ATOM 705 C CA . GLU A 1 87 ? -20.501 13.347 14.437 1.00 46.25 87 GLU A CA 1
ATOM 706 C C . GLU A 1 87 ? -20.749 12.024 15.163 1.00 46.25 87 GLU A C 1
ATOM 708 O O . GLU A 1 87 ? -21.706 11.305 14.893 1.00 46.25 87 GLU A O 1
ATOM 713 N N . THR A 1 88 ? -19.877 11.693 16.118 1.00 47.28 88 THR A N 1
ATOM 714 C CA . THR A 1 88 ? -20.251 10.763 17.188 1.00 47.28 88 THR A CA 1
ATOM 715 C C . THR A 1 88 ? -21.075 11.556 18.197 1.00 47.28 88 THR A C 1
ATOM 717 O O . THR A 1 88 ? -20.576 12.035 19.215 1.00 47.28 88 THR A O 1
ATOM 720 N N . SER A 1 89 ? -22.339 11.766 17.839 1.00 53.16 89 SER A N 1
ATOM 721 C CA . SER A 1 89 ? -23.411 11.861 18.822 1.00 53.16 89 SER A CA 1
ATOM 722 C C . SER A 1 89 ? -23.647 10.461 19.392 1.00 53.16 89 SER A C 1
ATOM 724 O O . SER A 1 89 ? -23.557 9.484 18.651 1.00 53.16 89 SER A O 1
ATOM 726 N N . ASP A 1 90 ? -23.964 10.423 20.686 1.00 46.28 90 ASP A N 1
ATOM 727 C CA . ASP A 1 90 ? -24.344 9.270 21.514 1.00 46.28 90 ASP A CA 1
ATOM 728 C C . ASP A 1 90 ? -23.180 8.381 22.017 1.00 46.28 90 ASP A C 1
ATOM 730 O O . ASP A 1 90 ? -22.358 7.900 21.252 1.00 46.28 90 ASP A O 1
ATOM 734 N N . GLU A 1 91 ? -22.985 8.146 23.320 1.00 51.97 91 GLU A N 1
ATOM 735 C CA . GLU A 1 91 ? -23.927 8.205 24.444 1.00 51.97 91 GLU A CA 1
ATOM 736 C C . GLU A 1 91 ? -23.295 8.837 25.698 1.00 51.97 91 GLU A C 1
ATOM 738 O O . GLU A 1 91 ? -22.324 8.348 26.280 1.00 51.97 91 GLU A O 1
ATOM 743 N N . SER A 1 92 ? -23.945 9.889 26.199 1.00 50.38 92 SER A N 1
ATOM 744 C CA . SER A 1 92 ? -24.046 10.084 27.645 1.00 50.38 92 SER A CA 1
ATOM 745 C C . SER A 1 92 ? -24.921 8.953 28.176 1.00 50.38 92 SER A C 1
ATOM 747 O O . SER A 1 92 ? -26.079 8.934 27.799 1.00 50.38 92 SER A O 1
ATOM 749 N N . VAL A 1 93 ? -24.401 8.000 28.957 1.00 52.41 93 VAL A N 1
ATOM 750 C CA . VAL A 1 93 ? -24.622 7.830 30.412 1.00 52.41 93 VAL A CA 1
ATOM 751 C C . VAL A 1 93 ? -23.852 6.582 30.872 1.00 52.41 93 VAL A C 1
ATOM 753 O O . VAL A 1 93 ? -24.240 5.455 30.576 1.00 52.41 93 VAL A O 1
ATOM 756 N N . HIS A 1 94 ? -22.825 6.744 31.710 1.00 47.47 94 HIS A N 1
ATOM 757 C CA . HIS A 1 94 ? -22.540 5.699 32.690 1.00 47.47 94 HIS A CA 1
ATOM 758 C C . HIS A 1 94 ? -22.194 6.277 34.057 1.00 47.47 94 HIS A C 1
ATOM 760 O O . HIS A 1 94 ? -21.239 7.025 34.240 1.00 47.47 94 HIS A O 1
ATOM 766 N N . SER A 1 95 ? -23.001 5.823 35.010 1.00 52.28 95 SER A N 1
ATOM 767 C CA . SER A 1 95 ? -22.817 5.850 36.452 1.00 52.28 95 SER A CA 1
ATOM 768 C C . SER A 1 95 ? -23.010 7.188 37.164 1.00 52.28 95 SER A C 1
ATOM 770 O O . SER A 1 95 ? -22.091 7.928 37.509 1.00 52.28 95 SER A O 1
ATOM 772 N N . GLN A 1 96 ? -24.283 7.413 37.490 1.00 55.03 96 GLN A N 1
ATOM 773 C CA . GLN A 1 96 ? -24.741 8.174 38.641 1.00 55.03 96 GLN A CA 1
ATOM 774 C C . GLN A 1 96 ? -24.066 7.667 39.929 1.00 55.03 96 GLN A C 1
ATOM 776 O O . GLN A 1 96 ? -24.609 6.830 40.653 1.00 55.03 96 GLN A O 1
ATOM 781 N N . TYR A 1 97 ? -22.882 8.197 40.238 1.00 56.91 97 TYR A N 1
ATOM 782 C CA . TYR A 1 97 ? -22.299 8.071 41.566 1.00 56.91 97 TYR A CA 1
ATOM 783 C C . TYR A 1 97 ? -23.197 8.792 42.572 1.00 56.91 97 TYR A C 1
ATOM 785 O O . TYR A 1 97 ? -23.214 10.013 42.675 1.00 56.91 97 TYR A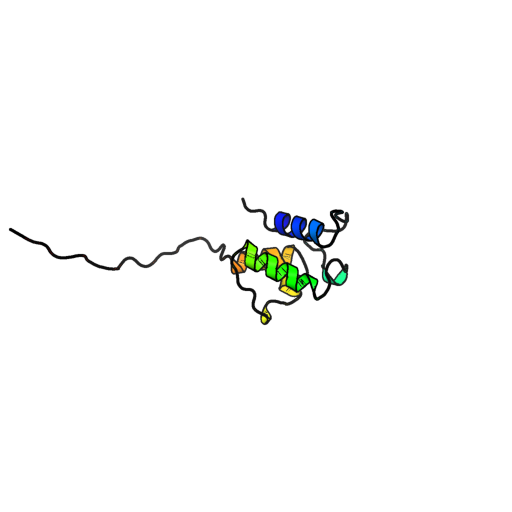 O 1
ATOM 793 N N . GLY A 1 98 ? -23.959 7.979 43.301 1.00 54.12 98 GLY A N 1
ATOM 794 C CA . GLY A 1 98 ? -24.103 8.099 44.744 1.00 54.12 98 GLY A CA 1
ATOM 795 C C . GLY A 1 98 ? -24.825 9.339 45.250 1.00 54.12 98 GLY A C 1
ATOM 796 O O . GLY A 1 98 ? -24.221 10.369 45.528 1.00 54.12 98 GLY A O 1
ATOM 797 N N . LYS A 1 99 ? -26.114 9.166 45.549 1.00 58.44 99 LYS A N 1
ATOM 798 C CA . LYS A 1 99 ? -26.762 9.886 46.648 1.00 58.44 99 LYS A CA 1
ATOM 799 C C . LYS A 1 99 ? -25.836 9.876 47.875 1.00 58.44 99 LYS A C 1
ATOM 801 O O . LYS A 1 99 ? -25.666 8.830 48.491 1.00 58.44 99 LYS A O 1
ATOM 806 N N . VAL A 1 100 ? -25.314 11.032 48.268 1.00 53.50 100 VAL A N 1
ATOM 807 C CA . VAL A 1 100 ? -24.933 11.308 49.658 1.00 53.50 100 VAL A CA 1
ATOM 808 C C . VAL A 1 100 ? -25.598 12.609 50.080 1.00 53.50 100 VAL A C 1
ATOM 810 O O . VAL A 1 100 ? -25.007 13.681 50.117 1.00 53.50 100 VAL A O 1
ATOM 813 N N . ALA A 1 101 ? -26.892 12.496 50.370 1.00 52.81 101 ALA A N 1
ATOM 814 C CA . ALA A 1 101 ? -27.532 13.393 51.311 1.00 52.81 101 ALA A CA 1
ATOM 815 C C . ALA A 1 101 ? -27.093 12.935 52.706 1.00 52.81 101 ALA A C 1
ATOM 817 O O . ALA A 1 101 ? -27.588 11.927 53.204 1.00 52.81 101 ALA A O 1
ATOM 818 N N . PHE A 1 102 ? -26.143 13.644 53.305 1.00 56.09 102 PHE A N 1
ATOM 819 C CA . PHE A 1 102 ? -25.984 13.652 54.753 1.00 56.09 102 PHE A CA 1
ATOM 820 C C . PHE A 1 102 ? -26.281 15.073 55.218 1.00 56.09 102 PHE A C 1
ATOM 822 O O . PHE A 1 102 ? -25.518 16.003 54.958 1.00 56.09 102 PHE A O 1
ATOM 829 N N . ALA A 1 103 ? -27.479 15.206 55.784 1.00 54.19 103 ALA A N 1
ATOM 830 C CA . ALA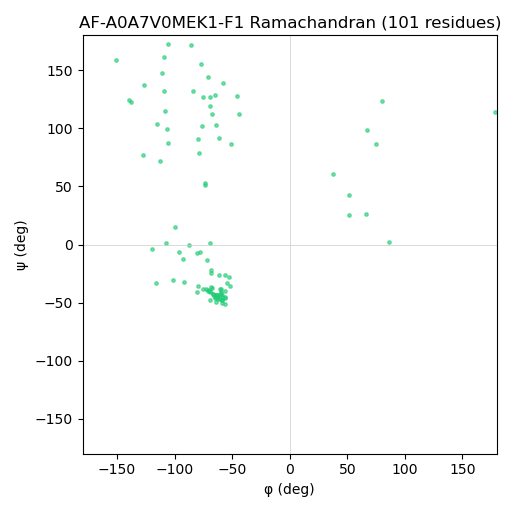 A 1 103 ? -27.827 16.250 56.733 1.00 54.19 103 ALA A CA 1
ATOM 831 C C . ALA A 1 103 ? -27.112 15.999 58.070 1.00 54.19 103 ALA A C 1
ATOM 833 O O . ALA A 1 103 ? -26.745 14.825 58.322 1.00 54.19 103 ALA A O 1
#

Sequence (103 aa):
MRNLEAEIKNFLVENFLFGEPDEDFTSETSFLEEGIIDSTGILELVTFLEETYEIQIEDEELVPENLDSIKNVVQFLKRKLKIEGTETSDESVHSQYGKVAFA

Radius of gyration: 21.01 Å; Cα contacts (8 Å, |Δi|>4): 65; chains: 1; bounding box: 43×29×72 Å

Secondary structure (DSSP, 8-state):
---HHHHHHHHHHHHTSTT---TT--TT--TTTTTSS-TTHHHHHHHHHHHHHT----GGG-SHHHHSSHHHHHHHHHHHTT-S---------S---------

Nearest PDB structures (foldseek):
  7thq-assembly1_E  TM=9.326E-01  e=1.444E-04  Prodigiosinella confusarubida
  5gxt-assembly1_A  TM=8.874E-01  e=1.791E-03  Escherichia coli K-12
  2n5i-assembly1_A  TM=8.044E-01  e=9.694E-04  Pseudomonas protegens Pf-5
  2n5h-assembly1_A  TM=8.162E-01  e=1.239E-03  Pseudomonas protegens Pf-5
  7r49-assembly2_E  TM=8.141E-01  e=1.490E-03 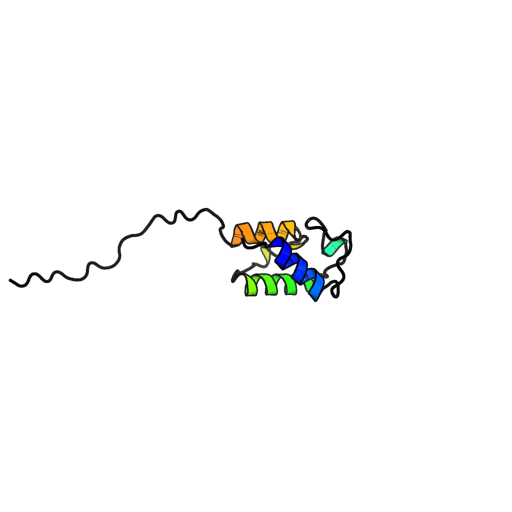 Lactiplantibacillus plantarum subsp. plantarum NC8

pLDDT: mean 78.78, std 15.69, range [37.44, 92.44]

Mean predicted aligned error: 10.87 Å

Foldseek 3Di:
DDDLLVVLVVVLCVPQVVVDDDPPQDQPAFCVVVVSDDPVVLVVSQVCCCVVLVFDQDPVNSDSCQRRGSVSVVVVSCVGSPPPPPPPDDDDDDDDPDDDPDD

Solvent-accessible surface area (backbone atoms only — not comparable to full-atom values): 6513 Å² total; per-residue (Å²): 131,90,55,61,56,62,54,53,50,49,53,45,24,58,75,59,41,77,63,52,75,56,94,78,70,50,50,80,38,46,29,60,84,73,60,59,36,53,87,67,47,52,54,54,51,49,51,50,49,28,68,74,67,74,49,86,83,53,80,88,59,75,35,62,86,34,64,27,21,50,52,32,36,43,52,46,48,49,61,73,68,52,78,56,83,88,74,82,72,83,78,93,81,84,78,88,79,66,93,76,88,78,131